Protein AF-B4I1M2-F1 (afdb_monomer)

Mean predicted aligned error: 6.84 Å

Nearest PDB structures (foldseek):
  1wpq-assembly1_B  TM=9.748E-01  e=3.087E-09  Homo sapiens
  6e90-assembly1_A  TM=9.855E-01  e=9.379E-09  Homo sapiens
  6e8y-assembly1_B  TM=9.787E-01  e=9.977E-09  Homo sapiens
  6e8z-assembly1_B  TM=9.850E-01  e=1.739E-08  Homo sapiens
  6pyp-assembly1_B  TM=9.798E-01  e=1.635E-08  Homo sapiens

Foldseek 3Di:
DPDADAAEQEEDAQVSQVVQQVVLVVQCVDPNHHNAYEYEYAWDADPNDTQLVCCLVQVDNCPHGNPDHHPNRYHYDYDDPPPD

Structure (mmCIF, N/CA/C/O backbone):
data_AF-B4I1M2-F1
#
_entry.id   AF-B4I1M2-F1
#
loop_
_atom_site.group_PDB
_atom_site.id
_atom_site.type_symbol
_atom_site.label_atom_id
_atom_site.label_alt_id
_atom_site.label_comp_id
_atom_site.label_asym_id
_atom_site.label_entity_id
_atom_site.label_seq_id
_atom_site.pdbx_PDB_ins_code
_atom_site.Cartn_x
_atom_site.Cartn_y
_atom_site.Cartn_z
_atom_site.occupancy
_atom_site.B_iso_or_equiv
_atom_site.auth_seq_id
_atom_site.auth_comp_id
_atom_site.auth_asym_id
_atom_site.auth_atom_id
_atom_site.pdbx_PDB_model_num
ATOM 1 N N . MET A 1 1 ? 25.577 -0.417 -13.609 1.00 53.56 1 MET A N 1
ATOM 2 C CA . MET A 1 1 ? 24.103 -0.462 -13.705 1.00 53.56 1 MET A CA 1
ATOM 3 C C . MET A 1 1 ? 23.605 0.770 -12.982 1.00 53.56 1 MET A C 1
ATOM 5 O O . MET A 1 1 ? 24.213 1.107 -11.976 1.00 53.56 1 MET A O 1
ATOM 9 N N . ALA A 1 2 ? 22.632 1.493 -13.531 1.00 74.00 2 ALA A N 1
ATOM 10 C CA . ALA A 1 2 ? 21.989 2.561 -12.771 1.00 74.00 2 ALA A CA 1
ATOM 11 C C . ALA A 1 2 ? 21.213 1.926 -11.609 1.00 74.00 2 ALA A C 1
ATOM 13 O O . ALA A 1 2 ? 20.656 0.839 -11.785 1.00 74.00 2 ALA A O 1
ATOM 14 N N . ASP A 1 3 ? 21.219 2.569 -10.445 1.00 87.62 3 ASP A N 1
ATOM 15 C CA . ASP A 1 3 ? 20.426 2.116 -9.304 1.00 87.62 3 ASP A CA 1
ATOM 16 C C . ASP A 1 3 ? 18.936 2.188 -9.657 1.00 87.62 3 ASP A C 1
ATOM 18 O O . ASP A 1 3 ? 18.486 3.127 -10.324 1.00 87.62 3 ASP A O 1
ATOM 22 N N . LYS A 1 4 ? 18.173 1.176 -9.241 1.00 92.38 4 LYS A N 1
ATOM 23 C CA . LYS A 1 4 ? 16.726 1.129 -9.458 1.00 92.38 4 LYS A CA 1
ATOM 24 C C . LYS A 1 4 ? 16.019 2.222 -8.657 1.00 92.38 4 LYS A C 1
ATOM 26 O O . LYS A 1 4 ? 16.444 2.603 -7.565 1.00 92.38 4 LYS A O 1
ATOM 31 N N . VAL A 1 5 ? 14.905 2.711 -9.189 1.00 94.81 5 VAL A N 1
ATOM 32 C CA . VAL A 1 5 ? 14.107 3.773 -8.572 1.00 9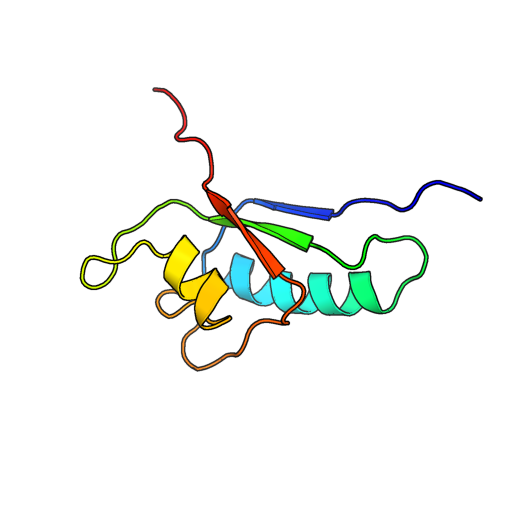4.81 5 VAL A CA 1
ATOM 33 C C . VAL A 1 5 ? 13.081 3.178 -7.609 1.00 94.81 5 VAL A C 1
ATOM 35 O O . VAL A 1 5 ? 12.278 2.321 -7.978 1.00 94.81 5 VAL A O 1
ATOM 38 N N . ASN A 1 6 ? 13.068 3.689 -6.377 1.00 92.50 6 ASN A N 1
ATOM 39 C CA . ASN A 1 6 ? 12.033 3.388 -5.391 1.00 92.50 6 ASN A CA 1
ATOM 40 C C . ASN A 1 6 ? 10.796 4.259 -5.629 1.00 92.50 6 ASN A C 1
ATOM 42 O O . ASN A 1 6 ? 10.911 5.473 -5.808 1.00 92.50 6 ASN A O 1
ATOM 46 N N . VAL A 1 7 ? 9.610 3.651 -5.575 1.00 91.62 7 VAL A N 1
ATOM 47 C CA . VAL A 1 7 ? 8.331 4.351 -5.747 1.00 91.62 7 VAL A CA 1
ATOM 48 C C . VAL A 1 7 ? 7.534 4.306 -4.450 1.00 91.62 7 VAL A C 1
ATOM 50 O O . VAL A 1 7 ? 7.413 3.263 -3.807 1.00 91.62 7 VAL A O 1
ATOM 53 N N . CYS A 1 8 ? 6.965 5.450 -4.076 1.00 91.94 8 CYS A N 1
ATOM 54 C CA . CYS A 1 8 ? 6.138 5.586 -2.887 1.00 91.94 8 CYS A CA 1
ATOM 55 C C . CYS A 1 8 ? 4.830 6.313 -3.209 1.00 91.94 8 CYS A C 1
ATOM 57 O O . CYS A 1 8 ? 4.816 7.300 -3.946 1.00 91.94 8 CYS A O 1
ATOM 59 N N . ILE A 1 9 ? 3.731 5.822 -2.638 1.00 90.12 9 ILE A N 1
ATOM 60 C CA . ILE A 1 9 ? 2.391 6.391 -2.774 1.00 90.12 9 ILE A CA 1
ATOM 61 C C . 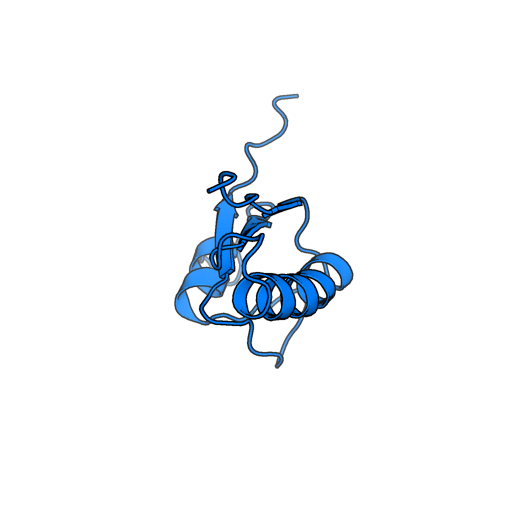ILE A 1 9 ? 1.993 7.000 -1.439 1.00 90.12 9 ILE A C 1
ATOM 63 O O . ILE A 1 9 ? 1.949 6.304 -0.430 1.00 90.12 9 ILE A O 1
ATOM 67 N N . VAL A 1 10 ? 1.659 8.290 -1.439 1.00 90.69 10 VAL A N 1
ATOM 68 C CA . VAL A 1 10 ? 1.157 8.996 -0.255 1.00 90.69 10 VAL A CA 1
ATOM 69 C C . VAL A 1 10 ? -0.352 9.160 -0.376 1.00 90.69 10 VAL A C 1
ATOM 71 O O . VAL A 1 10 ? -0.832 9.964 -1.172 1.00 90.69 10 VAL A O 1
ATOM 74 N N . GLY A 1 11 ? -1.101 8.389 0.412 1.00 86.69 11 GLY A N 1
ATOM 75 C CA . GLY A 1 11 ? -2.561 8.414 0.423 1.00 86.69 11 GLY A CA 1
ATOM 76 C C . GLY A 1 11 ? -3.185 7.049 0.142 1.00 86.69 11 GLY A C 1
ATOM 77 O O . GLY A 1 11 ? -2.691 6.263 -0.659 1.00 86.69 11 GLY A O 1
ATOM 78 N N . SER A 1 12 ? -4.310 6.784 0.810 1.00 84.88 12 SER A N 1
ATOM 79 C CA . SER A 1 12 ? -4.932 5.450 0.881 1.00 84.88 12 SER A CA 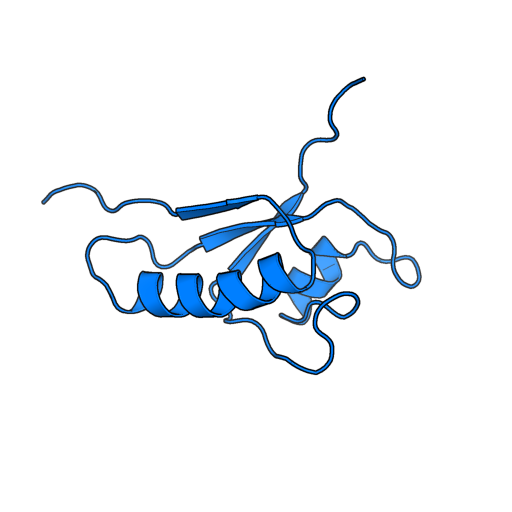1
ATOM 80 C C . SER A 1 12 ? -6.440 5.416 0.660 1.00 84.88 12 SER A C 1
ATOM 82 O O . SER A 1 12 ? -7.082 4.395 0.896 1.00 84.88 12 SER A O 1
ATOM 84 N N . GLY A 1 13 ? -7.004 6.508 0.138 1.00 85.31 13 GLY A N 1
ATOM 85 C CA . GLY A 1 13 ? -8.393 6.537 -0.317 1.00 85.31 13 GLY A CA 1
ATOM 86 C C . GLY A 1 13 ? -8.631 5.656 -1.550 1.00 85.31 13 GLY A C 1
ATOM 87 O O . GLY A 1 13 ? -7.719 4.985 -2.042 1.00 85.31 13 GLY A O 1
ATOM 88 N N . ASN A 1 14 ? -9.847 5.702 -2.099 1.00 84.94 14 ASN A N 1
ATOM 89 C CA . ASN A 1 14 ? -10.257 4.852 -3.228 1.00 84.94 14 ASN A CA 1
ATOM 90 C C . ASN A 1 14 ? -9.283 4.970 -4.413 1.00 84.94 14 ASN A C 1
ATOM 92 O O . ASN A 1 14 ? -8.776 3.968 -4.913 1.00 84.94 14 ASN A O 1
ATOM 96 N N . TRP A 1 15 ? -8.957 6.205 -4.817 1.00 87.19 15 TRP A N 1
ATOM 97 C CA . TRP A 1 15 ? -8.016 6.450 -5.912 1.00 87.19 15 TRP A CA 1
ATOM 98 C C . TRP A 1 15 ? -6.579 6.042 -5.567 1.00 87.19 15 TRP A C 1
ATOM 100 O O . TRP A 1 15 ? -5.906 5.446 -6.402 1.00 87.19 15 TRP A O 1
ATOM 110 N N . GLY A 1 16 ? -6.130 6.299 -4.332 1.00 88.12 16 GLY A N 1
ATOM 111 C CA . GLY A 1 16 ? -4.802 5.890 -3.856 1.00 88.12 16 GLY A CA 1
ATOM 112 C C . GLY A 1 16 ? -4.611 4.372 -3.908 1.00 88.12 16 GLY A C 1
ATOM 113 O O . GLY A 1 16 ? -3.579 3.882 -4.353 1.00 88.12 16 GLY A O 1
ATOM 114 N N . SER A 1 17 ? -5.653 3.623 -3.549 1.00 84.81 17 SER A N 1
ATOM 115 C CA . SER A 1 17 ? -5.657 2.159 -3.619 1.00 84.81 17 SER A CA 1
ATOM 116 C C . SER A 1 17 ? -5.721 1.655 -5.066 1.00 84.81 17 SER A C 1
ATOM 118 O O . SER A 1 17 ? -5.005 0.729 -5.438 1.00 84.81 17 SER A O 1
ATOM 120 N N . ALA A 1 18 ? -6.531 2.288 -5.922 1.00 87.81 18 ALA A N 1
ATOM 121 C CA . ALA A 1 18 ? -6.611 1.924 -7.336 1.00 87.81 18 ALA A CA 1
ATOM 122 C C . ALA A 1 18 ? -5.274 2.148 -8.066 1.00 87.81 18 ALA A C 1
ATOM 124 O O . ALA A 1 18 ? -4.802 1.262 -8.783 1.00 87.81 18 ALA A O 1
ATOM 125 N N . ILE A 1 19 ? -4.631 3.302 -7.856 1.00 90.44 19 ILE A N 1
ATOM 126 C CA . ILE A 1 19 ? -3.358 3.615 -8.510 1.00 90.44 19 ILE A CA 1
ATOM 127 C C . ILE A 1 19 ? -2.219 2.748 -7.975 1.00 90.44 19 ILE A C 1
ATOM 129 O O . ILE A 1 19 ? -1.372 2.329 -8.760 1.00 90.44 19 ILE A O 1
ATOM 133 N N . ALA A 1 20 ? -2.238 2.382 -6.688 1.00 88.25 20 ALA A N 1
ATOM 134 C CA . ALA A 1 20 ? -1.260 1.461 -6.115 1.00 88.25 20 ALA A CA 1
ATOM 135 C C . ALA A 1 20 ? -1.221 0.115 -6.844 1.00 88.25 20 ALA A C 1
ATOM 137 O O . ALA A 1 20 ? -0.152 -0.478 -6.998 1.00 88.25 20 ALA A O 1
ATOM 138 N N . LYS A 1 21 ? -2.351 -0.335 -7.399 1.00 86.00 21 LYS A N 1
ATOM 139 C CA . LYS A 1 21 ? -2.418 -1.594 -8.158 1.00 86.00 21 LYS A CA 1
ATOM 140 C C . LYS A 1 21 ? -1.692 -1.493 -9.478 1.00 86.00 21 LYS A C 1
ATOM 142 O O . LYS A 1 21 ? -0.912 -2.376 -9.822 1.00 86.00 21 LYS A O 1
ATOM 147 N N . ILE A 1 22 ? -1.937 -0.400 -10.185 1.00 90.94 22 ILE A N 1
ATOM 148 C CA . ILE A 1 22 ? -1.328 -0.123 -11.482 1.00 90.94 22 ILE A CA 1
ATOM 149 C C . ILE A 1 22 ? 0.176 0.117 -11.304 1.00 90.94 22 ILE A C 1
ATOM 151 O O . ILE A 1 22 ? 0.984 -0.461 -12.025 1.00 90.94 22 ILE A O 1
ATOM 155 N N . VAL A 1 23 ? 0.558 0.920 -10.308 1.00 92.00 23 VAL A N 1
ATOM 156 C CA . VAL A 1 23 ? 1.960 1.233 -10.004 1.00 92.00 23 VAL A CA 1
ATOM 157 C C . VAL A 1 23 ? 2.719 -0.010 -9.553 1.00 92.00 23 VAL A C 1
ATOM 159 O O . VAL A 1 23 ? 3.792 -0.264 -10.084 1.00 92.00 23 VAL A O 1
ATOM 162 N N . GLY A 1 24 ? 2.156 -0.821 -8.652 1.00 90.00 24 GLY A N 1
ATOM 163 C CA . GLY A 1 24 ? 2.783 -2.071 -8.210 1.00 90.00 24 GLY A CA 1
ATOM 164 C C . GLY A 1 24 ? 3.014 -3.057 -9.358 1.00 90.00 24 GLY A C 1
ATOM 165 O O . GLY A 1 24 ? 4.093 -3.625 -9.470 1.00 90.00 24 GLY A O 1
ATOM 166 N N . ALA A 1 25 ? 2.039 -3.207 -10.263 1.00 90.69 25 ALA A N 1
ATOM 167 C CA . ALA A 1 25 ? 2.195 -4.066 -11.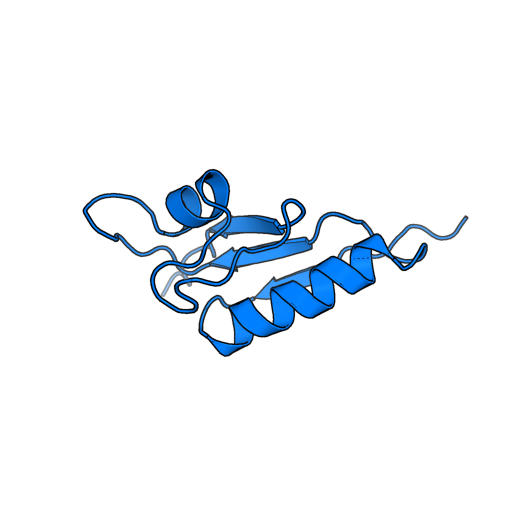437 1.00 90.69 25 ALA A CA 1
ATOM 168 C C . ALA A 1 25 ? 3.302 -3.573 -12.386 1.00 90.69 25 ALA A C 1
ATOM 170 O O . ALA A 1 25 ? 4.086 -4.376 -12.886 1.00 90.69 25 ALA A O 1
ATOM 171 N N . ASN A 1 26 ? 3.394 -2.258 -12.611 1.00 93.44 26 ASN A N 1
ATOM 172 C CA . ASN A 1 26 ? 4.437 -1.679 -13.458 1.00 93.44 26 ASN A CA 1
ATOM 173 C C . ASN A 1 26 ? 5.823 -1.761 -12.812 1.00 93.44 26 ASN A C 1
ATOM 175 O O . ASN A 1 26 ? 6.785 -2.085 -13.499 1.00 93.44 26 ASN A O 1
ATOM 179 N N . ALA A 1 27 ? 5.923 -1.514 -11.505 1.00 92.44 27 ALA A N 1
ATOM 180 C CA . ALA A 1 27 ? 7.180 -1.591 -10.766 1.00 92.44 27 ALA A CA 1
ATOM 181 C C . ALA A 1 27 ? 7.782 -3.007 -10.790 1.00 92.44 27 ALA A C 1
ATOM 183 O O . ALA A 1 27 ? 8.994 -3.160 -10.884 1.00 92.44 27 ALA A O 1
ATOM 184 N N . ALA A 1 28 ? 6.940 -4.045 -10.788 1.00 89.25 28 ALA A N 1
ATOM 185 C CA . ALA A 1 28 ? 7.380 -5.430 -10.947 1.00 89.25 28 ALA A CA 1
ATOM 186 C C . ALA A 1 28 ? 7.756 -5.805 -12.392 1.00 89.25 28 ALA A C 1
ATOM 188 O O . ALA A 1 28 ? 8.576 -6.696 -12.607 1.00 89.25 28 ALA A O 1
ATOM 189 N N . ALA A 1 29 ? 7.140 -5.163 -13.389 1.00 92.06 29 ALA A N 1
ATOM 190 C CA . ALA A 1 29 ? 7.360 -5.474 -14.802 1.00 92.06 29 ALA A CA 1
ATOM 191 C C . ALA A 1 29 ? 8.573 -4.749 -15.410 1.00 92.06 29 ALA A C 1
ATOM 193 O O . ALA A 1 29 ? 9.146 -5.228 -16.389 1.00 92.06 29 ALA A O 1
ATOM 194 N N . LEU A 1 30 ? 8.939 -3.588 -14.865 1.00 93.25 30 LEU A N 1
ATOM 195 C CA . LEU A 1 30 ? 9.950 -2.696 -15.424 1.00 93.25 30 LEU A CA 1
ATOM 196 C C . LEU A 1 30 ? 11.281 -2.816 -14.656 1.00 93.25 30 LEU A C 1
ATOM 198 O O . LEU A 1 30 ? 11.301 -2.651 -13.436 1.00 93.25 30 LEU A O 1
ATOM 202 N N . PRO A 1 31 ? 12.414 -3.082 -15.335 1.00 93.69 31 PRO A N 1
ATOM 203 C CA . PRO A 1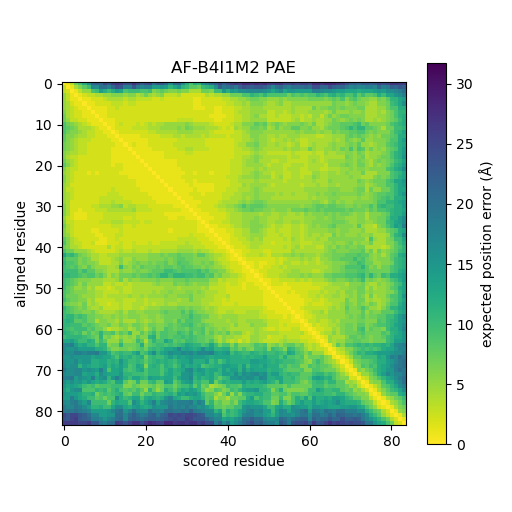 31 ? 13.707 -3.297 -14.681 1.00 93.69 31 PRO A CA 1
ATOM 204 C C . PRO A 1 31 ? 14.285 -2.044 -14.008 1.00 93.69 31 PRO A C 1
ATOM 206 O O . PRO A 1 31 ? 15.197 -2.167 -13.192 1.00 93.69 31 PRO A O 1
ATOM 209 N N . GLU A 1 32 ? 13.782 -0.857 -14.347 1.00 94.38 32 GLU A N 1
ATOM 210 C CA . GLU A 1 32 ? 14.209 0.429 -13.796 1.00 94.38 32 GLU A CA 1
ATOM 211 C C . GLU A 1 32 ? 13.710 0.669 -12.367 1.00 94.38 32 GLU A C 1
ATOM 213 O O . GLU A 1 32 ? 14.225 1.560 -11.689 1.00 94.38 32 GLU A O 1
ATOM 218 N N . PHE A 1 33 ? 12.726 -0.104 -11.900 1.00 94.06 33 PHE A N 1
ATOM 219 C CA . PHE A 1 33 ? 12.072 0.103 -10.612 1.00 94.06 33 PHE A CA 1
ATOM 220 C C . PHE A 1 33 ? 12.331 -1.042 -9.633 1.00 94.06 33 PHE A C 1
ATOM 222 O O . PHE A 1 33 ? 12.614 -2.188 -10.004 1.00 94.06 33 PHE A O 1
ATOM 229 N N . GLU A 1 34 ? 12.246 -0.707 -8.349 1.00 92.88 34 GLU A N 1
ATOM 230 C CA . GLU A 1 34 ? 12.159 -1.704 -7.288 1.00 92.88 34 GLU A CA 1
ATOM 231 C C . GLU A 1 34 ? 10.758 -2.321 -7.250 1.00 92.88 34 GLU A C 1
ATOM 233 O O . GLU A 1 34 ? 9.756 -1.615 -7.337 1.00 92.88 34 GLU A O 1
ATOM 238 N N . GLU A 1 35 ? 10.683 -3.646 -7.094 1.00 88.75 35 GLU A N 1
ATOM 239 C CA . GLU A 1 35 ? 9.412 -4.390 -7.090 1.00 88.75 35 GLU A CA 1
ATOM 240 C C . GLU A 1 35 ? 8.518 -3.989 -5.904 1.00 88.75 35 GLU A C 1
ATOM 242 O O . GLU A 1 35 ? 7.289 -3.995 -5.998 1.00 88.75 35 GLU A O 1
ATOM 247 N N . ARG A 1 36 ? 9.139 -3.616 -4.777 1.00 87.31 36 ARG A N 1
ATOM 248 C CA . ARG A 1 36 ? 8.435 -3.168 -3.575 1.00 87.31 36 ARG A CA 1
ATOM 249 C C . ARG A 1 36 ? 7.976 -1.723 -3.745 1.00 87.31 36 ARG A C 1
ATOM 251 O O . ARG A 1 36 ? 8.795 -0.817 -3.880 1.00 87.31 36 ARG A O 1
ATOM 258 N N . VAL A 1 37 ? 6.668 -1.506 -3.613 1.00 88.94 37 VAL A N 1
ATOM 259 C CA . VAL A 1 37 ? 6.063 -0.167 -3.579 1.00 88.94 37 VAL A CA 1
ATOM 260 C C . VAL A 1 37 ? 5.524 0.105 -2.181 1.00 88.94 37 VAL A C 1
ATOM 262 O O . VAL A 1 37 ? 4.670 -0.629 -1.679 1.00 88.94 37 VAL A O 1
ATOM 265 N N . THR A 1 38 ? 6.010 1.178 -1.555 1.00 89.25 38 THR A N 1
ATOM 266 C CA . THR A 1 38 ? 5.545 1.598 -0.228 1.00 89.25 38 THR A CA 1
ATOM 267 C C . THR A 1 38 ? 4.308 2.475 -0.349 1.00 89.25 38 THR A C 1
ATOM 269 O O . THR A 1 38 ? 4.321 3.486 -1.056 1.00 89.25 38 THR A O 1
ATOM 272 N N . MET A 1 39 ? 3.255 2.134 0.389 1.00 87.94 39 MET A N 1
ATOM 273 C CA . MET A 1 39 ? 2.022 2.914 0.441 1.00 87.94 39 MET A CA 1
ATOM 274 C C . MET A 1 39 ? 1.798 3.484 1.839 1.00 87.94 39 MET A C 1
ATOM 276 O O . MET A 1 39 ? 1.718 2.763 2.830 1.00 87.94 39 MET A O 1
ATOM 280 N N . PHE A 1 40 ? 1.676 4.800 1.908 1.00 88.00 40 PHE A N 1
ATOM 281 C CA . PHE A 1 40 ? 1.461 5.544 3.132 1.00 88.00 40 PHE A CA 1
ATOM 282 C C . PHE A 1 40 ? -0.035 5.663 3.428 1.00 88.00 40 PHE A C 1
ATOM 284 O O . PHE A 1 40 ? -0.792 6.336 2.718 1.00 88.00 40 PHE A O 1
ATOM 291 N N . VAL A 1 41 ? -0.452 4.989 4.496 1.00 85.38 41 VAL A N 1
ATOM 292 C CA . VAL A 1 41 ? -1.848 4.885 4.926 1.00 85.38 41 VAL A CA 1
ATOM 293 C C . VAL A 1 41 ? -2.038 5.736 6.179 1.00 85.38 41 VAL A C 1
ATOM 295 O O . VAL A 1 41 ? -1.213 5.697 7.094 1.00 85.38 41 VAL A O 1
ATOM 298 N N . TYR A 1 42 ? -3.104 6.539 6.214 1.00 85.38 42 TYR A N 1
ATOM 299 C CA . TYR A 1 42 ? -3.483 7.229 7.445 1.00 85.38 42 TYR A CA 1
ATOM 300 C C . TYR A 1 42 ? -4.022 6.182 8.417 1.00 85.38 42 TYR A C 1
ATOM 302 O O . TYR A 1 42 ? -4.855 5.364 8.030 1.00 85.38 42 TYR A O 1
ATOM 310 N N . GLU A 1 43 ? -3.510 6.158 9.645 1.00 83.12 43 GLU A N 1
ATOM 311 C CA . GLU A 1 43 ? -3.872 5.103 10.585 1.00 83.12 43 GLU A CA 1
ATOM 312 C C . GLU A 1 43 ? -5.316 5.283 11.068 1.00 83.12 43 GLU A C 1
ATOM 314 O O . GLU A 1 43 ? -5.675 6.295 11.664 1.00 83.12 43 GLU A O 1
ATOM 319 N N . GLU A 1 44 ? -6.142 4.275 10.798 1.00 84.38 44 GLU A N 1
ATOM 320 C CA . GLU A 1 44 ? -7.543 4.212 11.204 1.00 84.38 44 GLU A CA 1
ATOM 321 C C . GLU A 1 44 ? -7.821 2.879 11.902 1.00 84.38 44 GLU A C 1
ATOM 323 O O . GLU A 1 44 ? -7.191 1.867 11.584 1.00 84.38 44 GLU A O 1
ATOM 328 N N . LEU A 1 45 ? -8.775 2.868 12.836 1.00 85.75 45 LEU A N 1
ATOM 329 C CA . LEU A 1 45 ? -9.228 1.651 13.508 1.00 85.75 45 LEU A CA 1
ATOM 330 C C . LEU A 1 45 ? -10.503 1.128 12.844 1.00 85.75 45 LEU A C 1
ATOM 332 O O . LEU A 1 45 ? -11.519 1.820 12.822 1.00 85.75 45 LEU A O 1
ATOM 336 N N . ILE A 1 46 ? -10.450 -0.106 12.348 1.00 84.25 46 ILE A N 1
ATOM 337 C CA . ILE A 1 46 ? -11.588 -0.848 11.798 1.00 84.25 46 ILE A CA 1
ATOM 338 C C . ILE A 1 46 ? -11.788 -2.079 12.677 1.00 84.25 46 ILE A C 1
ATOM 340 O O . ILE A 1 46 ? -10.878 -2.893 12.812 1.00 84.25 46 ILE A O 1
ATOM 344 N N . ASP A 1 47 ? -12.944 -2.181 13.335 1.00 85.62 47 ASP A N 1
ATOM 345 C CA . ASP A 1 47 ? -13.277 -3.284 14.252 1.00 85.62 47 ASP A CA 1
ATOM 346 C C . ASP A 1 47 ? -12.189 -3.563 15.313 1.00 85.62 47 ASP A C 1
ATOM 348 O O . ASP A 1 47 ? -11.911 -4.702 15.683 1.00 85.62 47 ASP A O 1
ATOM 352 N N . GLY A 1 48 ? -11.539 -2.498 15.799 1.00 86.25 48 GLY A N 1
ATOM 353 C CA . GLY A 1 48 ? -10.474 -2.573 16.806 1.00 86.25 48 GLY A CA 1
ATOM 354 C C . GLY A 1 48 ? -9.089 -2.958 16.272 1.00 86.25 48 GLY A C 1
ATOM 355 O O . GLY A 1 48 ? -8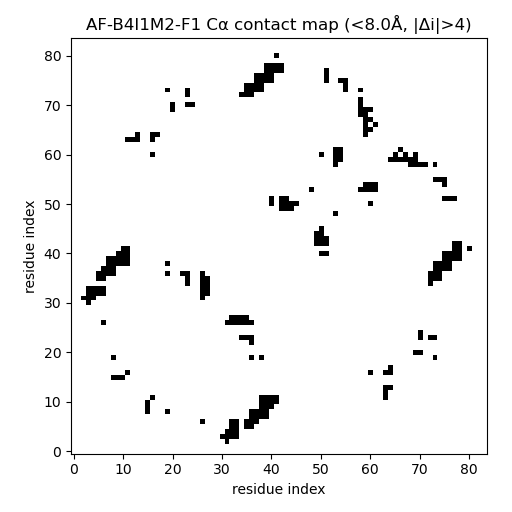.151 -3.026 17.063 1.00 86.25 48 GLY A O 1
ATOM 356 N N . LYS A 1 49 ? -8.933 -3.165 14.959 1.00 86.31 49 LYS A N 1
ATOM 357 C CA . LYS A 1 49 ? -7.647 -3.421 14.291 1.00 86.31 49 LYS A CA 1
ATOM 358 C C . LYS A 1 49 ? -7.187 -2.217 13.477 1.00 86.31 49 LYS A C 1
ATOM 360 O O . LYS A 1 49 ? -8.005 -1.457 12.957 1.00 86.31 49 LYS A O 1
ATOM 365 N N . LYS A 1 50 ? -5.871 -2.046 13.337 1.00 87.38 50 LYS A N 1
ATOM 366 C CA . LYS A 1 50 ? -5.300 -0.980 12.505 1.00 87.38 50 LYS A CA 1
ATOM 367 C C . LYS A 1 50 ? -5.520 -1.296 11.029 1.00 87.38 50 LYS A C 1
ATOM 369 O O . LYS A 1 50 ? -5.251 -2.406 10.578 1.00 87.38 50 LYS A O 1
ATOM 374 N N . LEU A 1 51 ? -5.959 -0.307 10.253 1.00 84.31 51 LEU A N 1
ATOM 375 C CA . LEU A 1 51 ? -6.177 -0.456 8.812 1.00 84.31 51 LEU A CA 1
ATOM 376 C C . LEU A 1 51 ? -4.903 -0.914 8.080 1.00 84.31 51 LEU A C 1
ATOM 378 O O . LEU A 1 51 ? -4.982 -1.724 7.165 1.00 84.31 51 LEU A O 1
ATOM 382 N N . THR A 1 52 ? -3.731 -0.446 8.509 1.00 83.94 52 THR A N 1
ATOM 383 C CA . THR A 1 52 ? -2.422 -0.883 7.994 1.00 83.94 52 THR A CA 1
ATOM 384 C C . THR A 1 52 ? -2.163 -2.369 8.229 1.00 83.94 52 THR A C 1
ATOM 386 O O . THR A 1 52 ? -1.721 -3.060 7.317 1.00 83.94 52 THR A O 1
ATOM 389 N N . GLU A 1 53 ? -2.488 -2.885 9.415 1.00 84.69 53 GLU A N 1
ATOM 390 C CA . GLU A 1 53 ? -2.373 -4.316 9.727 1.00 84.69 53 GLU A CA 1
ATOM 391 C C . GLU A 1 53 ? -3.327 -5.138 8.862 1.00 84.69 53 GLU A C 1
ATOM 393 O O . GLU A 1 53 ? -2.903 -6.108 8.242 1.00 84.69 53 GLU A O 1
ATOM 398 N N . ILE A 1 54 ? -4.586 -4.702 8.735 1.00 84.38 54 ILE A N 1
ATOM 399 C CA . ILE A 1 54 ? -5.570 -5.375 7.878 1.00 84.38 54 ILE A CA 1
ATOM 400 C C . ILE A 1 54 ? -5.068 -5.429 6.433 1.00 84.38 54 ILE A C 1
ATOM 402 O O . ILE A 1 54 ? -5.099 -6.499 5.827 1.00 84.38 54 ILE A O 1
ATOM 406 N N . ILE A 1 55 ? -4.575 -4.316 5.881 1.00 83.25 55 ILE A N 1
ATOM 407 C CA . ILE A 1 55 ? -4.078 -4.275 4.500 1.00 83.25 55 ILE A CA 1
ATOM 408 C C . ILE A 1 55 ? -2.838 -5.162 4.338 1.00 83.25 55 ILE A C 1
ATOM 410 O O . ILE A 1 55 ? -2.737 -5.870 3.341 1.00 83.25 55 ILE A O 1
ATOM 414 N N . ASN A 1 56 ? -1.914 -5.168 5.299 1.00 80.69 56 ASN A N 1
ATOM 415 C CA . ASN A 1 56 ? -0.708 -5.995 5.217 1.00 80.69 56 ASN A CA 1
ATOM 416 C C . ASN A 1 56 ? -1.001 -7.501 5.368 1.00 80.69 56 ASN A C 1
ATOM 418 O O . ASN A 1 56 ? -0.316 -8.307 4.745 1.00 80.69 56 ASN A O 1
ATOM 422 N N . GLU A 1 57 ? -2.009 -7.892 6.157 1.00 82.19 57 GLU A N 1
ATOM 423 C CA . GLU A 1 57 ? -2.402 -9.298 6.352 1.00 82.19 57 GLU A CA 1
ATOM 424 C C . GLU A 1 57 ? -3.275 -9.835 5.210 1.00 82.19 57 GLU A C 1
ATOM 426 O O . GLU A 1 57 ? -3.068 -10.945 4.720 1.00 82.19 57 GLU A O 1
ATOM 431 N N . THR A 1 58 ? -4.285 -9.062 4.807 1.00 80.12 58 THR A N 1
ATOM 432 C CA . THR A 1 58 ? -5.308 -9.500 3.841 1.00 80.12 58 THR A CA 1
ATOM 433 C C . THR A 1 58 ? -4.971 -9.117 2.407 1.00 80.12 58 THR A C 1
ATOM 435 O O . THR A 1 58 ? -5.561 -9.660 1.473 1.00 80.12 58 THR A O 1
ATOM 438 N N . HIS A 1 59 ? -4.028 -8.188 2.221 1.00 78.50 59 HIS A N 1
ATOM 439 C CA . HIS A 1 59 ? -3.808 -7.504 0.952 1.00 78.50 59 HIS A CA 1
ATOM 440 C C . HIS A 1 59 ? -5.117 -6.924 0.398 1.00 78.50 59 HIS A C 1
ATOM 442 O O . HIS A 1 59 ? -5.402 -7.036 -0.791 1.00 78.50 59 HIS A O 1
ATOM 448 N N . GLU A 1 60 ? -5.935 -6.315 1.255 1.00 78.38 60 GLU A N 1
ATOM 449 C CA . GLU A 1 60 ? -7.186 -5.673 0.865 1.00 78.38 60 GLU A CA 1
ATOM 450 C C . GLU A 1 60 ? -7.415 -4.393 1.674 1.00 78.38 60 GLU A C 1
ATOM 452 O O . GLU A 1 60 ? -7.303 -4.368 2.901 1.00 78.38 60 GLU A O 1
ATOM 457 N N . ASN A 1 61 ? -7.787 -3.313 0.985 1.00 78.69 61 ASN A N 1
ATOM 458 C CA . ASN A 1 61 ? -8.259 -2.102 1.642 1.00 78.69 61 ASN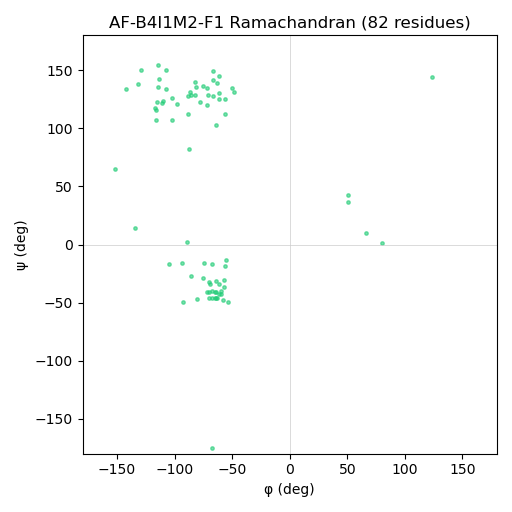 A CA 1
ATOM 459 C C . ASN A 1 61 ? -9.768 -2.204 1.886 1.00 78.69 61 ASN A C 1
ATOM 461 O O . ASN A 1 61 ? -10.573 -1.659 1.131 1.00 78.69 61 ASN A O 1
ATOM 465 N N . VAL A 1 62 ? -10.137 -2.879 2.975 1.00 80.06 62 VAL A N 1
ATOM 466 C CA . VAL A 1 62 ? -11.532 -3.184 3.347 1.00 80.06 62 VAL A CA 1
ATOM 467 C C . VAL A 1 62 ? -12.445 -1.954 3.475 1.00 80.06 62 VAL A C 1
ATOM 469 O O . VAL A 1 62 ? -13.668 -2.091 3.430 1.00 80.06 62 VAL A O 1
ATOM 472 N N . LYS A 1 63 ? -11.872 -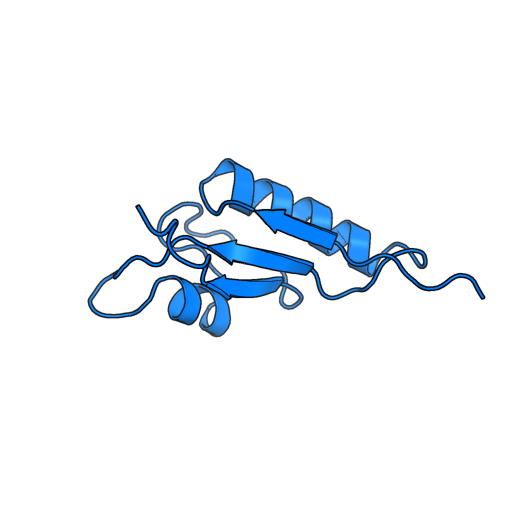0.750 3.627 1.00 78.56 63 LYS A N 1
ATOM 473 C CA . LYS A 1 63 ? -12.612 0.513 3.743 1.00 78.56 63 LYS A CA 1
ATOM 474 C C . LYS A 1 63 ? -12.806 1.216 2.399 1.00 78.56 63 LYS A C 1
ATOM 476 O O . LYS A 1 63 ? -13.912 1.653 2.094 1.00 78.56 63 LYS A O 1
ATOM 481 N N . TYR A 1 64 ? -11.734 1.369 1.625 1.00 75.81 64 TYR A N 1
ATOM 482 C CA . TYR A 1 64 ? -11.721 2.227 0.434 1.00 75.81 64 TYR A CA 1
ATOM 483 C C . TYR A 1 64 ? -11.765 1.451 -0.890 1.00 75.81 64 TYR A C 1
ATOM 485 O O . TYR A 1 64 ? -12.051 2.026 -1.940 1.00 75.81 64 TYR A O 1
ATOM 493 N N . LEU A 1 65 ? -11.477 0.149 -0.870 1.00 73.19 65 LEU A N 1
ATOM 494 C CA . LEU A 1 65 ? -11.496 -0.695 -2.061 1.00 73.19 65 LEU A CA 1
ATOM 495 C C . LEU A 1 65 ? -11.827 -2.151 -1.703 1.00 73.19 65 LEU A C 1
ATOM 497 O O . LEU A 1 65 ? -11.005 -3.054 -1.856 1.00 73.19 65 LEU A O 1
ATOM 501 N N . LYS A 1 66 ? -13.054 -2.347 -1.215 1.00 68.31 66 LYS A N 1
ATOM 502 C CA . LYS A 1 66 ? -13.597 -3.658 -0.856 1.00 68.31 66 LYS A CA 1
ATOM 503 C C . LYS A 1 66 ? -13.654 -4.590 -2.074 1.00 68.31 66 LYS A C 1
ATOM 505 O O . LYS A 1 66 ? -13.881 -4.133 -3.195 1.00 68.31 66 LYS A O 1
ATOM 510 N N . ASP A 1 67 ? -13.425 -5.879 -1.849 1.00 63.62 67 ASP A N 1
ATOM 511 C CA . ASP A 1 67 ? -13.480 -6.967 -2.835 1.00 63.62 67 ASP A CA 1
ATOM 512 C C . ASP A 1 67 ? -12.398 -6.905 -3.934 1.00 63.62 67 ASP A C 1
ATOM 514 O O . ASP A 1 67 ? -12.435 -7.661 -4.908 1.00 63.62 67 ASP A O 1
ATOM 518 N N . THR A 1 68 ? -11.397 -6.025 -3.797 1.00 63.47 68 THR A N 1
ATOM 519 C CA . THR A 1 68 ? -10.264 -5.945 -4.728 1.00 63.47 68 THR A CA 1
ATOM 520 C C . THR A 1 68 ? -8.961 -6.298 -4.025 1.00 63.47 68 THR A C 1
ATOM 522 O O . THR A 1 68 ? -8.397 -5.495 -3.285 1.00 63.47 68 THR A O 1
ATOM 525 N N . SER A 1 69 ? -8.431 -7.483 -4.337 1.00 59.94 69 SER A N 1
ATOM 526 C CA . SER A 1 69 ? -7.108 -7.893 -3.866 1.00 59.94 69 SER A CA 1
ATOM 527 C C . SER A 1 69 ? -6.018 -6.953 -4.394 1.00 59.94 69 SER A C 1
ATOM 529 O O . SER A 1 69 ? -5.931 -6.636 -5.592 1.00 59.94 69 SER A O 1
ATOM 531 N N . CYS A 1 70 ? -5.193 -6.514 -3.456 1.00 61.66 70 CYS A N 1
ATOM 532 C CA . CYS A 1 70 ? -3.987 -5.742 -3.646 1.00 61.66 70 CYS A CA 1
ATOM 533 C C . CYS A 1 70 ? -2.834 -6.700 -4.006 1.00 61.66 70 CYS A C 1
ATOM 535 O O . CYS A 1 70 ? -2.735 -7.796 -3.452 1.00 61.66 70 CYS A O 1
ATOM 537 N N . PRO A 1 71 ? -1.946 -6.331 -4.941 1.00 63.28 71 PRO A N 1
ATOM 538 C CA . PRO A 1 71 ? -0.714 -7.062 -5.201 1.00 63.28 71 PRO A CA 1
ATOM 539 C C . PRO A 1 71 ? 0.083 -7.333 -3.913 1.00 63.28 71 PRO A C 1
ATOM 541 O O . PRO A 1 71 ? 0.317 -6.422 -3.125 1.00 63.28 71 PRO A O 1
ATOM 544 N N . ARG A 1 72 ? 0.586 -8.567 -3.746 1.00 58.84 72 ARG A N 1
ATOM 545 C CA . ARG A 1 72 ? 1.442 -9.001 -2.609 1.00 58.84 72 ARG A CA 1
ATOM 546 C C . ARG A 1 72 ? 2.710 -8.162 -2.387 1.00 58.84 72 ARG A C 1
ATOM 548 O O . ARG A 1 72 ? 3.374 -8.294 -1.371 1.00 58.84 72 ARG A O 1
ATOM 555 N N . MET A 1 73 ? 3.053 -7.344 -3.369 1.00 54.19 73 MET A N 1
ATOM 556 C CA . MET A 1 73 ? 4.226 -6.473 -3.436 1.00 54.19 73 MET A CA 1
ATOM 557 C C . MET A 1 73 ? 3.976 -5.077 -2.841 1.00 54.19 73 MET A C 1
ATOM 559 O O . MET A 1 73 ? 4.869 -4.231 -2.852 1.00 54.19 73 MET A O 1
ATOM 563 N N . TRP A 1 74 ? 2.779 -4.832 -2.300 1.00 59.91 74 TRP A N 1
ATOM 564 C CA . TRP A 1 74 ? 2.499 -3.646 -1.497 1.00 59.91 74 TRP A CA 1
ATOM 565 C C . TRP A 1 74 ? 2.966 -3.844 -0.064 1.00 59.91 74 TRP A C 1
ATOM 567 O O . TRP A 1 74 ? 2.582 -4.807 0.596 1.00 59.91 74 TRP A O 1
ATOM 577 N N . ASP A 1 75 ? 3.736 -2.880 0.420 1.00 63.78 75 ASP A N 1
ATOM 578 C CA . ASP A 1 75 ? 4.077 -2.759 1.829 1.00 63.78 75 ASP A CA 1
ATOM 579 C C . ASP A 1 75 ? 3.476 -1.457 2.356 1.00 63.78 75 ASP A C 1
ATOM 581 O O . ASP A 1 75 ? 3.810 -0.369 1.866 1.00 63.78 75 ASP A O 1
ATOM 585 N N . THR A 1 76 ? 2.535 -1.546 3.300 1.00 65.12 76 THR A N 1
ATOM 586 C CA . THR A 1 76 ? 1.953 -0.339 3.887 1.00 65.12 76 THR A CA 1
ATOM 587 C C . THR A 1 76 ? 2.784 0.148 5.060 1.00 65.12 76 THR A C 1
ATOM 589 O O . THR A 1 76 ? 3.127 -0.598 5.975 1.00 65.12 76 THR A O 1
ATOM 592 N N . SER A 1 77 ? 3.083 1.442 5.043 1.00 67.50 77 SER A N 1
ATOM 593 C CA . SER A 1 77 ? 3.700 2.151 6.156 1.00 67.50 77 SER A CA 1
ATOM 594 C C . SER A 1 77 ? 2.710 3.163 6.717 1.00 67.50 77 SER A C 1
ATOM 596 O O . SER A 1 77 ? 1.949 3.799 5.981 1.00 67.50 77 SER A O 1
ATOM 598 N N . ILE A 1 78 ? 2.707 3.319 8.038 1.00 61.31 78 ILE A N 1
ATOM 599 C CA . ILE A 1 78 ? 1.878 4.322 8.707 1.00 61.31 78 ILE A CA 1
ATOM 600 C C . ILE A 1 78 ? 2.391 5.705 8.302 1.00 61.31 78 ILE A C 1
ATOM 602 O O . ILE A 1 78 ? 3.585 5.985 8.440 1.00 61.31 78 ILE A O 1
ATOM 606 N N . MET A 1 79 ? 1.505 6.580 7.811 1.00 56.50 79 MET A N 1
ATOM 607 C CA . MET A 1 79 ? 1.873 7.988 7.665 1.00 56.50 79 MET A CA 1
ATOM 608 C C . MET A 1 79 ? 2.202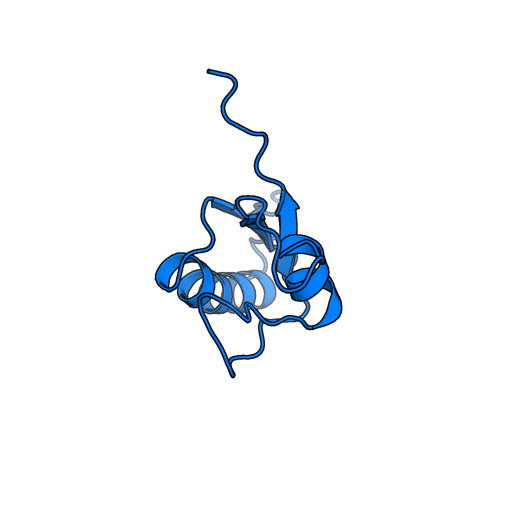 8.547 9.045 1.00 56.50 79 MET A C 1
ATOM 610 O O . MET A 1 79 ? 1.348 8.467 9.933 1.00 56.50 79 MET A O 1
ATOM 614 N N . PRO A 1 80 ? 3.392 9.139 9.252 1.00 51.69 80 PRO A N 1
ATOM 615 C CA . PRO A 1 80 ? 3.623 9.890 10.470 1.00 51.69 80 PRO A CA 1
ATOM 616 C C . PRO A 1 80 ? 2.537 10.963 10.557 1.00 51.69 80 PRO A C 1
ATOM 618 O O . PRO A 1 80 ? 2.334 11.713 9.600 1.00 51.69 80 PRO A O 1
ATOM 621 N N . SER A 1 81 ? 1.805 10.997 11.679 1.00 43.91 81 SER A N 1
ATOM 622 C CA . SER A 1 81 ? 0.811 12.044 11.921 1.00 43.91 81 SER A CA 1
ATOM 623 C C . SER A 1 81 ? 1.465 13.390 11.623 1.00 43.91 81 SER A C 1
ATOM 625 O O . SER A 1 81 ? 2.569 13.627 12.135 1.00 43.91 81 SER A O 1
ATOM 627 N N . PRO A 1 82 ? 0.825 14.280 10.842 1.00 44.12 82 PRO A N 1
ATOM 628 C CA . PRO A 1 82 ? 1.261 15.659 10.816 1.00 44.12 82 PRO A CA 1
ATOM 629 C C . PRO A 1 82 ? 1.198 16.121 12.269 1.00 44.12 82 PRO A C 1
ATOM 631 O O . PRO A 1 82 ? 0.133 16.110 12.887 1.00 44.12 82 PRO A O 1
ATOM 634 N N . LYS A 1 83 ? 2.362 16.379 12.867 1.00 38.03 83 LYS A N 1
ATOM 635 C CA . LYS A 1 83 ? 2.422 17.059 14.154 1.00 38.03 83 LYS A CA 1
ATOM 636 C C . LYS A 1 83 ? 1.860 18.451 13.873 1.00 38.03 83 LYS A C 1
ATOM 638 O O . LYS A 1 83 ? 2.524 19.232 13.195 1.00 38.03 83 LYS A O 1
ATOM 643 N N . LEU A 1 84 ? 0.608 18.675 14.270 1.00 36.22 84 LEU A N 1
ATOM 644 C CA . LEU A 1 84 ? 0.067 20.018 14.462 1.00 36.22 84 LEU A CA 1
ATOM 645 C C . LEU A 1 84 ? 0.786 20.664 15.647 1.00 36.22 84 LEU A C 1
ATOM 647 O O . LEU A 1 84 ? 1.065 19.930 16.625 1.00 36.22 84 LEU A O 1
#

Solvent-accessible surface area (backbone atoms only — not comparable to full-atom values): 4907 Å² total; per-residue (Å²): 129,84,81,59,46,79,50,74,43,86,46,54,49,49,66,41,51,55,50,48,46,56,50,36,55,48,24,61,71,36,86,63,33,38,46,59,29,41,34,28,29,74,82,42,74,54,98,88,39,49,47,56,57,48,27,64,74,67,28,33,46,75,85,48,41,62,99,45,80,46,61,93,49,57,45,66,42,75,46,77,73,80,83,124

Sequence (84 aa):
MADKVNVCIVGSGNWGSAIAKIVGANAAALPEFEERVTMFVYEELIDGKKLTEIINETHENVKYLKDTSCPRMWDTSIMPSPKL

pLDDT: mean 79.58, std 14.24, range [36.22, 94.81]

InterPro domains:
  IPR011128 Glycerol-3-phosphate dehydrogenase, NAD-dependent, N-terminal [PF01210] (6-72)
  IPR036291 NAD(P)-binding domain superfamily [SSF51735] (4-71)

Organism: Drosophila sechellia (NCBI:txid7238)

Radius of gyration: 13.23 Å; Cα contacts (8 Å, |Δi|>4): 143; chains: 1; bounding box: 38×30×32 Å

Secondary structure (DSSP, 8-state):
-PPPEEEEEE--SHHHHHHHHHHHHHHHH-TTEEEEEEEEE---EETTEEHHHHHHHHSEETTTEEEEEPPTTEEEEEPPP---